Protein AF-A0A2S5CSL7-F1 (afdb_monomer)

Structure (mmCIF, N/CA/C/O backbone):
data_AF-A0A2S5CSL7-F1
#
_entry.id   AF-A0A2S5CSL7-F1
#
loop_
_atom_site.group_PDB
_atom_site.id
_atom_site.type_symbol
_atom_site.label_atom_id
_atom_site.label_alt_id
_atom_site.label_comp_id
_atom_site.label_asym_id
_atom_site.label_entity_id
_atom_site.label_seq_id
_atom_site.pdbx_PDB_ins_code
_atom_site.Cartn_x
_atom_site.Cartn_y
_atom_site.Cartn_z
_atom_site.occupancy
_atom_site.B_iso_or_equiv
_atom_site.auth_seq_id
_atom_site.auth_comp_id
_atom_site.auth_asym_id
_atom_site.auth_atom_id
_atom_site.pdbx_PDB_model_num
ATOM 1 N N . MET A 1 1 ? 19.902 -7.826 6.486 1.00 74.50 1 MET A N 1
ATOM 2 C CA . MET A 1 1 ? 18.617 -8.381 6.005 1.00 74.50 1 MET A CA 1
ATOM 3 C C . MET A 1 1 ? 18.261 -7.633 4.733 1.00 74.50 1 MET A C 1
ATOM 5 O O . MET A 1 1 ? 18.503 -6.434 4.716 1.00 74.50 1 MET A O 1
ATOM 9 N N . LYS A 1 2 ? 17.792 -8.313 3.680 1.00 90.75 2 LYS A N 1
ATOM 10 C CA . LYS A 1 2 ? 17.373 -7.655 2.434 1.00 90.75 2 LYS A CA 1
ATOM 11 C C . LYS A 1 2 ? 15.876 -7.347 2.504 1.00 90.75 2 LYS A C 1
ATOM 13 O O . LYS A 1 2 ? 15.126 -8.223 2.926 1.00 90.75 2 LYS A O 1
ATOM 18 N N . SER A 1 3 ? 15.452 -6.152 2.107 1.00 93.69 3 SER A N 1
ATOM 19 C CA . SER A 1 3 ? 14.029 -5.804 2.051 1.00 93.69 3 SER A CA 1
ATOM 20 C C . SER A 1 3 ? 13.308 -6.635 0.986 1.00 93.69 3 SER A C 1
ATOM 22 O O . SER A 1 3 ? 13.757 -6.711 -0.160 1.00 93.69 3 SER A O 1
ATOM 24 N N . ASP A 1 4 ? 12.174 -7.228 1.363 1.00 96.56 4 ASP A N 1
ATOM 25 C CA . ASP A 1 4 ? 11.247 -7.913 0.460 1.00 96.56 4 ASP A CA 1
ATOM 26 C C . ASP A 1 4 ? 9.841 -7.332 0.641 1.00 96.56 4 ASP A C 1
ATOM 28 O O . ASP A 1 4 ? 9.074 -7.716 1.525 1.00 96.56 4 ASP A O 1
ATOM 32 N N . PHE A 1 5 ? 9.517 -6.350 -0.198 1.00 97.94 5 PHE A N 1
ATOM 33 C CA . PHE A 1 5 ? 8.226 -5.672 -0.148 1.00 97.94 5 PHE A CA 1
ATOM 34 C C . PHE A 1 5 ? 7.061 -6.580 -0.571 1.00 97.94 5 PHE A C 1
ATOM 36 O O . PHE A 1 5 ? 5.939 -6.377 -0.112 1.00 97.94 5 PHE A O 1
ATOM 43 N N . LYS A 1 6 ? 7.300 -7.592 -1.417 1.00 97.88 6 LYS A N 1
ATOM 44 C CA . LYS A 1 6 ? 6.244 -8.508 -1.866 1.00 97.88 6 LYS A CA 1
ATOM 45 C C . LYS A 1 6 ? 5.846 -9.449 -0.731 1.00 97.88 6 LYS A C 1
ATOM 47 O O . LYS A 1 6 ? 4.655 -9.551 -0.441 1.00 97.88 6 LYS A O 1
ATOM 52 N N . ASP A 1 7 ? 6.822 -10.072 -0.072 1.00 98.00 7 ASP A N 1
ATOM 53 C CA . ASP A 1 7 ? 6.577 -10.911 1.109 1.00 98.00 7 ASP A CA 1
ATOM 54 C C . ASP A 1 7 ? 5.924 -10.104 2.242 1.00 98.00 7 ASP A C 1
ATOM 56 O O . ASP A 1 7 ? 4.913 -10.522 2.814 1.00 98.00 7 ASP A O 1
ATOM 60 N N . ALA A 1 8 ? 6.446 -8.903 2.522 1.00 98.38 8 ALA A N 1
ATOM 61 C CA . ALA A 1 8 ? 5.893 -8.029 3.552 1.00 98.38 8 ALA A CA 1
ATOM 62 C C . ALA A 1 8 ? 4.421 -7.675 3.283 1.00 98.38 8 ALA A C 1
ATOM 64 O O . ALA A 1 8 ? 3.603 -7.764 4.197 1.00 98.38 8 ALA A O 1
ATOM 65 N N . TYR A 1 9 ? 4.057 -7.350 2.034 1.00 98.69 9 TYR A N 1
ATOM 66 C CA . TYR A 1 9 ? 2.657 -7.150 1.647 1.00 98.69 9 TYR A CA 1
ATOM 67 C C . TYR A 1 9 ? 1.793 -8.372 1.976 1.00 98.69 9 TYR A C 1
ATOM 69 O O . TYR A 1 9 ? 0.743 -8.215 2.599 1.00 98.69 9 TYR A O 1
ATOM 77 N N . GLN A 1 10 ? 2.227 -9.574 1.582 1.00 98.56 10 GLN A N 1
ATOM 78 C CA . GLN A 1 10 ? 1.438 -10.798 1.746 1.00 98.56 10 GLN A CA 1
ATOM 79 C C . GLN A 1 10 ? 1.162 -11.095 3.221 1.00 98.56 10 GLN A C 1
ATOM 81 O O . GLN A 1 10 ? 0.006 -11.293 3.597 1.00 98.56 10 GLN A O 1
ATOM 86 N N . ARG A 1 11 ? 2.198 -11.057 4.068 1.00 98.56 11 ARG A N 1
ATOM 87 C CA . ARG A 1 11 ? 2.033 -11.310 5.505 1.00 98.56 11 ARG A CA 1
ATOM 88 C C . ARG A 1 11 ? 1.219 -10.216 6.189 1.00 98.56 11 ARG A C 1
ATOM 90 O O . ARG A 1 11 ? 0.308 -10.530 6.945 1.00 98.56 11 ARG A O 1
ATOM 97 N N . HIS A 1 12 ? 1.470 -8.940 5.885 1.00 98.81 12 HIS A N 1
ATOM 98 C CA . HIS A 1 12 ? 0.685 -7.846 6.465 1.00 98.81 12 HIS A CA 1
ATOM 99 C C . HIS A 1 12 ? -0.788 -7.897 6.052 1.00 98.81 12 HIS A C 1
ATOM 101 O O . HIS A 1 12 ? -1.650 -7.683 6.899 1.00 98.81 12 HIS A O 1
ATOM 107 N N . GLN A 1 13 ? -1.096 -8.216 4.791 1.00 98.81 13 GLN A N 1
ATOM 108 C CA . GLN A 1 13 ? -2.477 -8.393 4.336 1.00 98.81 13 GLN A CA 1
ATOM 109 C C . GLN A 1 13 ? -3.164 -9.545 5.074 1.00 98.81 13 GLN A C 1
ATOM 111 O O . GLN A 1 13 ? -4.288 -9.380 5.551 1.00 98.81 13 GLN A O 1
ATOM 116 N N . GLN A 1 14 ? -2.505 -10.704 5.155 1.00 98.81 14 GLN A N 1
ATOM 117 C CA . GLN A 1 14 ? -3.053 -11.875 5.832 1.00 98.81 14 GLN A CA 1
ATOM 118 C C . GLN A 1 14 ? -3.352 -11.569 7.304 1.00 98.81 14 GLN A C 1
ATOM 120 O O . GLN A 1 14 ? -4.494 -11.713 7.743 1.00 98.81 14 GLN A O 1
ATOM 125 N N . ASP A 1 15 ? -2.362 -11.061 8.036 1.00 98.88 15 ASP A N 1
ATOM 126 C CA . ASP A 1 15 ? -2.496 -10.740 9.455 1.00 98.88 15 ASP A CA 1
ATOM 127 C C . ASP A 1 15 ? -3.551 -9.646 9.690 1.00 98.88 15 ASP A C 1
ATOM 129 O O . ASP A 1 15 ? -4.324 -9.715 10.648 1.00 98.88 15 ASP A O 1
ATOM 133 N N . ALA A 1 16 ? -3.633 -8.641 8.806 1.00 98.81 16 ALA A N 1
ATOM 134 C CA . ALA A 1 16 ? -4.650 -7.594 8.891 1.00 98.81 16 ALA A CA 1
ATOM 135 C C . ALA A 1 16 ? -6.067 -8.170 8.791 1.00 98.81 16 ALA A C 1
ATOM 137 O O . ALA A 1 16 ? -6.932 -7.798 9.584 1.00 98.81 16 ALA A O 1
ATOM 138 N N . ASN A 1 17 ? -6.290 -9.099 7.856 1.00 98.88 17 ASN A N 1
ATOM 139 C CA . ASN A 1 17 ? -7.574 -9.776 7.681 1.00 98.88 17 ASN A CA 1
ATOM 140 C C . ASN A 1 17 ? -7.948 -10.595 8.920 1.00 98.88 17 ASN A C 1
ATOM 142 O O . ASN A 1 17 ? -9.039 -10.418 9.461 1.00 98.88 17 ASN A O 1
ATOM 146 N N . GLU A 1 18 ? -7.018 -11.398 9.441 1.00 98.88 18 GLU A N 1
ATOM 147 C CA . GLU A 1 18 ? -7.263 -12.174 10.660 1.00 98.88 18 GLU A CA 1
ATOM 148 C C . GLU A 1 18 ? -7.588 -11.283 11.870 1.00 98.88 18 GLU A C 1
ATOM 150 O O . GLU A 1 18 ? -8.459 -11.600 12.687 1.00 98.88 18 GLU A O 1
ATOM 155 N N . LEU A 1 19 ? -6.892 -10.153 12.007 1.00 98.81 19 LEU A N 1
ATOM 156 C CA . LEU A 1 19 ? -7.135 -9.190 13.078 1.00 98.81 19 LEU A CA 1
ATOM 157 C C . LEU A 1 19 ? -8.474 -8.474 12.910 1.00 98.81 19 LEU A C 1
ATOM 159 O O . LEU A 1 19 ? -9.174 -8.256 13.904 1.00 98.81 19 LEU A O 1
ATOM 163 N N . PHE A 1 20 ? -8.842 -8.116 11.681 1.00 98.75 20 PHE A N 1
ATOM 164 C CA . PHE A 1 20 ? -10.117 -7.475 11.388 1.00 98.75 20 PHE A CA 1
ATOM 165 C C . PHE A 1 20 ? -11.288 -8.382 11.777 1.00 98.75 20 PHE A C 1
ATOM 167 O O . PHE A 1 20 ? -12.195 -7.935 12.483 1.00 98.75 20 PHE A O 1
ATOM 174 N N . ASP A 1 21 ? -11.224 -9.665 11.416 1.00 98.56 21 ASP A N 1
ATOM 175 C CA . ASP A 1 21 ? -12.251 -10.660 11.751 1.00 98.56 21 ASP A CA 1
ATOM 176 C 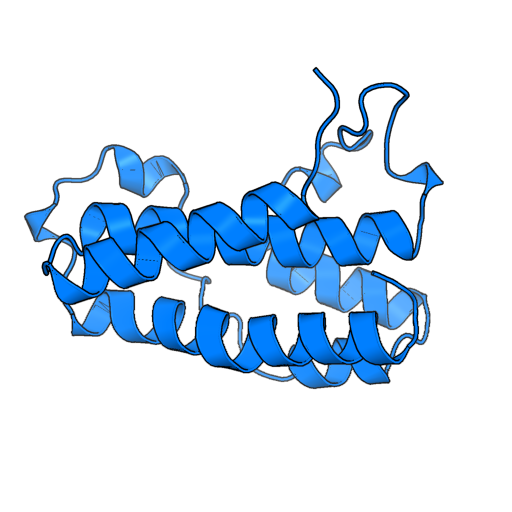C . ASP A 1 21 ? -12.377 -10.865 13.269 1.00 98.56 21 ASP A C 1
ATOM 178 O O . ASP A 1 21 ? -13.477 -11.002 13.812 1.00 98.56 21 ASP A O 1
ATOM 182 N N . LYS A 1 22 ? -11.255 -10.763 13.992 1.00 98.62 22 LYS A N 1
ATOM 183 C CA . LYS A 1 22 ? -11.195 -10.775 15.466 1.00 98.62 22 LYS A CA 1
ATOM 184 C C . LYS A 1 22 ? -11.542 -9.424 16.111 1.00 98.62 22 LYS A C 1
ATOM 186 O O . LYS A 1 22 ? -11.362 -9.262 17.319 1.00 98.62 22 LYS A O 1
ATOM 191 N N . LYS A 1 23 ? -12.033 -8.443 15.343 1.00 98.44 23 LYS A N 1
ATOM 192 C CA . LYS A 1 23 ? -12.397 -7.083 15.797 1.00 98.44 23 LYS A CA 1
ATOM 193 C C . LYS A 1 23 ? -11.229 -6.298 16.419 1.00 98.44 23 LYS A C 1
ATOM 195 O O . LYS A 1 23 ? -11.440 -5.363 17.191 1.00 98.44 23 LYS A O 1
ATOM 200 N N . ARG A 1 24 ? -9.981 -6.642 16.083 1.00 98.56 24 ARG A N 1
ATOM 201 C CA . ARG A 1 24 ? -8.750 -5.954 16.517 1.00 98.56 24 ARG A CA 1
ATOM 202 C C . ARG A 1 24 ? -8.425 -4.788 15.577 1.00 98.56 24 ARG A C 1
ATOM 204 O O . ARG A 1 24 ? -7.338 -4.721 15.008 1.00 98.56 24 ARG A O 1
ATOM 211 N N . TYR A 1 25 ? -9.378 -3.867 15.430 1.00 98.69 25 TYR A N 1
ATOM 212 C CA . TYR A 1 25 ? -9.381 -2.848 14.374 1.00 98.69 25 TYR A CA 1
ATOM 213 C C . TYR A 1 25 ? -8.134 -1.964 14.344 1.00 98.69 25 TYR A C 1
ATOM 215 O O . TYR A 1 25 ? -7.607 -1.744 13.266 1.00 98.69 25 TYR A O 1
ATOM 223 N N . ALA A 1 26 ? -7.614 -1.520 15.491 1.00 98.38 26 ALA A N 1
ATOM 224 C CA . ALA A 1 26 ? -6.421 -0.666 15.526 1.00 98.38 26 ALA A CA 1
ATOM 225 C C . ALA A 1 26 ? -5.191 -1.323 14.875 1.00 98.38 26 ALA A C 1
ATOM 227 O O . ALA A 1 26 ? -4.488 -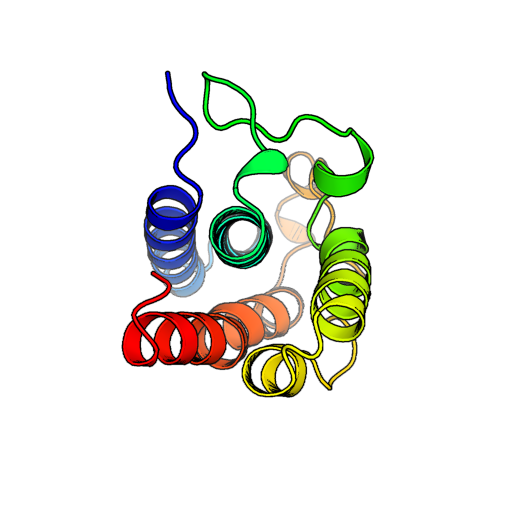0.704 14.079 1.00 98.38 26 ALA A O 1
ATOM 228 N N . ASN A 1 27 ? -4.961 -2.606 15.167 1.00 98.62 27 ASN A N 1
ATOM 229 C CA . ASN A 1 27 ? -3.828 -3.335 14.602 1.00 98.62 27 ASN A CA 1
ATOM 230 C C . ASN A 1 27 ? -4.107 -3.755 13.156 1.00 98.62 27 ASN A C 1
ATOM 232 O O . ASN A 1 27 ? -3.203 -3.692 12.330 1.00 98.62 27 ASN A O 1
ATOM 236 N N . ALA A 1 28 ? -5.349 -4.142 12.845 1.00 98.75 28 ALA A N 1
ATOM 237 C CA . ALA A 1 28 ? -5.751 -4.434 11.472 1.00 98.75 28 ALA A CA 1
ATOM 238 C C . ALA A 1 28 ? -5.526 -3.216 10.562 1.00 98.75 28 ALA A C 1
ATOM 240 O O . ALA A 1 28 ? -4.907 -3.343 9.514 1.00 98.75 28 ALA A O 1
ATOM 241 N N . ASP A 1 29 ? -5.943 -2.026 11.000 1.00 98.69 29 ASP A N 1
ATOM 242 C CA . ASP A 1 29 ? -5.774 -0.766 10.272 1.00 98.69 29 ASP A CA 1
ATOM 243 C C . ASP A 1 29 ? -4.308 -0.428 10.009 1.00 98.69 29 ASP A C 1
ATOM 245 O O . ASP A 1 29 ? -3.921 -0.075 8.892 1.00 98.69 29 ASP A O 1
ATOM 249 N N . HIS A 1 30 ? -3.467 -0.591 11.032 1.00 98.69 30 HIS A N 1
ATOM 250 C CA . HIS A 1 30 ? -2.034 -0.386 10.892 1.00 98.69 30 HIS A CA 1
ATOM 251 C C . HIS A 1 30 ? -1.435 -1.327 9.839 1.00 98.69 30 HIS A C 1
ATOM 253 O O . HIS A 1 30 ? -0.687 -0.884 8.967 1.00 98.69 30 HIS A O 1
ATOM 259 N N . LEU A 1 31 ? -1.808 -2.609 9.874 1.00 98.88 31 LEU A N 1
ATOM 260 C CA . LEU A 1 31 ? -1.317 -3.589 8.912 1.00 98.88 31 LEU A CA 1
ATOM 261 C C . LEU A 1 31 ? -1.892 -3.394 7.506 1.00 98.88 31 LEU A C 1
ATOM 263 O O . LEU A 1 31 ? -1.158 -3.603 6.547 1.00 98.88 31 LEU A O 1
ATOM 267 N N . TYR A 1 32 ? -3.135 -2.929 7.345 1.00 98.88 32 TYR A N 1
ATOM 268 C CA . TYR A 1 32 ? -3.666 -2.585 6.021 1.00 98.88 32 TYR A CA 1
ATOM 269 C C . TYR A 1 32 ? -2.875 -1.451 5.365 1.00 98.88 32 TYR A C 1
ATOM 271 O O . TYR A 1 32 ? -2.559 -1.537 4.178 1.00 98.88 32 TYR A O 1
ATOM 279 N N . GLY A 1 33 ? -2.501 -0.419 6.127 1.00 98.75 33 GLY A N 1
ATOM 280 C CA . GLY A 1 33 ? -1.659 0.651 5.592 1.00 98.75 33 GLY A CA 1
ATOM 281 C C . GLY A 1 33 ? -0.264 0.168 5.194 1.00 98.75 33 GLY A C 1
ATOM 282 O O . GLY A 1 33 ? 0.196 0.480 4.096 1.00 98.75 33 GLY A O 1
ATOM 283 N N . LEU A 1 34 ? 0.377 -0.657 6.031 1.00 98.81 34 LEU A N 1
ATOM 284 C CA . LEU A 1 34 ? 1.676 -1.257 5.699 1.00 98.81 34 LEU A CA 1
ATOM 285 C C . LEU A 1 34 ? 1.588 -2.213 4.504 1.00 98.81 34 LEU A C 1
ATOM 287 O O . LEU A 1 34 ? 2.462 -2.188 3.644 1.00 98.81 34 LEU A O 1
ATOM 291 N N . ALA A 1 35 ? 0.527 -3.013 4.398 1.00 98.88 35 ALA A N 1
ATOM 292 C CA . ALA A 1 35 ? 0.312 -3.897 3.259 1.00 98.88 35 ALA A CA 1
ATOM 293 C C . ALA A 1 35 ? 0.226 -3.090 1.954 1.00 98.88 35 ALA A C 1
ATOM 295 O O . ALA A 1 35 ? 0.979 -3.353 1.016 1.00 98.88 35 ALA A O 1
ATOM 296 N N . ALA A 1 36 ? -0.633 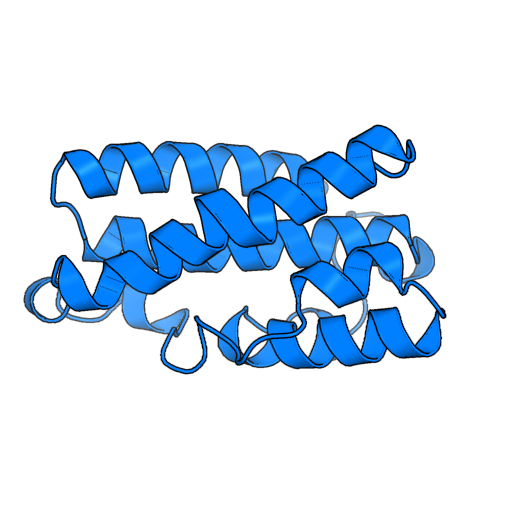-2.068 1.903 1.00 98.88 36 ALA A N 1
ATOM 297 C CA . ALA A 1 36 ? -0.749 -1.201 0.733 1.00 98.88 36 ALA A CA 1
ATOM 298 C C . ALA A 1 36 ? 0.581 -0.505 0.393 1.00 98.88 36 ALA A C 1
ATOM 300 O O . ALA A 1 36 ? 0.976 -0.477 -0.773 1.00 98.88 36 ALA A O 1
ATOM 301 N N . GLU A 1 37 ? 1.307 -0.002 1.398 1.00 98.75 37 GLU A N 1
ATOM 302 C CA . GLU A 1 37 ? 2.631 0.600 1.215 1.00 98.75 37 GLU A CA 1
ATOM 303 C C . GLU A 1 37 ? 3.621 -0.378 0.564 1.00 98.75 37 GLU A C 1
ATOM 305 O O . GLU A 1 37 ? 4.256 -0.057 -0.444 1.00 98.75 37 GLU A O 1
ATOM 310 N N . CYS A 1 38 ? 3.725 -1.588 1.116 1.00 98.69 38 CYS A N 1
ATOM 311 C CA . CYS A 1 38 ? 4.611 -2.634 0.627 1.00 98.69 38 CYS A CA 1
ATOM 312 C C . CYS A 1 38 ? 4.250 -3.072 -0.800 1.00 98.69 38 CYS A C 1
ATOM 314 O O . CYS A 1 38 ? 5.142 -3.209 -1.633 1.00 98.69 38 CYS A O 1
ATOM 316 N N . ALA A 1 39 ? 2.966 -3.220 -1.131 1.00 98.81 39 ALA A N 1
ATOM 317 C CA . ALA A 1 39 ? 2.545 -3.571 -2.487 1.00 98.81 39 ALA A CA 1
ATOM 318 C C . ALA A 1 39 ? 2.975 -2.521 -3.523 1.00 98.81 39 ALA A C 1
ATOM 320 O O . ALA A 1 39 ? 3.565 -2.864 -4.549 1.00 98.81 39 ALA A O 1
ATOM 321 N N . LEU A 1 40 ? 2.736 -1.235 -3.239 1.00 98.62 40 LEU A N 1
ATOM 322 C CA . LEU A 1 40 ? 3.128 -0.153 -4.144 1.00 98.62 40 LEU A CA 1
ATOM 323 C C . LEU A 1 40 ? 4.651 -0.081 -4.307 1.00 98.62 40 LEU A C 1
ATOM 325 O O . LEU A 1 40 ? 5.143 0.025 -5.431 1.00 98.62 40 LEU A O 1
ATOM 329 N N . LYS A 1 41 ? 5.408 -0.221 -3.211 1.00 98.56 41 LYS A N 1
ATOM 330 C CA . LYS A 1 41 ? 6.877 -0.279 -3.262 1.00 98.56 41 LYS A CA 1
ATOM 331 C C . LYS A 1 41 ? 7.372 -1.481 -4.066 1.00 98.56 41 LYS A C 1
ATOM 333 O O . LYS A 1 41 ? 8.292 -1.324 -4.860 1.00 98.56 41 LYS A O 1
ATOM 338 N N . ALA A 1 42 ? 6.750 -2.653 -3.930 1.00 98.31 42 ALA A N 1
ATOM 339 C CA . ALA A 1 42 ? 7.120 -3.838 -4.704 1.00 98.31 42 ALA A CA 1
ATOM 340 C C . ALA A 1 42 ? 7.011 -3.586 -6.218 1.00 98.31 42 ALA A C 1
ATOM 342 O O . ALA A 1 42 ? 7.934 -3.911 -6.962 1.00 98.31 42 ALA A O 1
ATOM 343 N N . ILE A 1 43 ? 5.925 -2.951 -6.666 1.00 98.31 43 ILE A N 1
ATOM 344 C CA . ILE A 1 43 ? 5.722 -2.603 -8.080 1.00 98.31 43 ILE A CA 1
ATOM 345 C C . ILE A 1 43 ? 6.732 -1.556 -8.541 1.00 98.31 43 ILE A C 1
ATOM 347 O O . ILE A 1 43 ? 7.362 -1.736 -9.581 1.00 98.31 43 ILE A O 1
ATOM 351 N N . MET A 1 44 ? 6.928 -0.492 -7.758 1.00 98.00 44 MET A N 1
ATOM 352 C CA . MET A 1 44 ? 7.897 0.558 -8.081 1.00 98.00 44 MET A CA 1
ATOM 353 C C . MET A 1 44 ? 9.306 -0.011 -8.266 1.00 98.00 44 MET A C 1
ATOM 355 O O . MET A 1 44 ? 9.952 0.278 -9.267 1.00 98.00 44 MET A O 1
ATOM 359 N N . VAL A 1 45 ? 9.758 -0.869 -7.348 1.00 97.38 45 VAL A N 1
ATOM 360 C CA . VAL A 1 45 ? 11.094 -1.483 -7.402 1.00 97.38 45 VAL A CA 1
ATOM 361 C C . VAL A 1 45 ? 11.237 -2.454 -8.57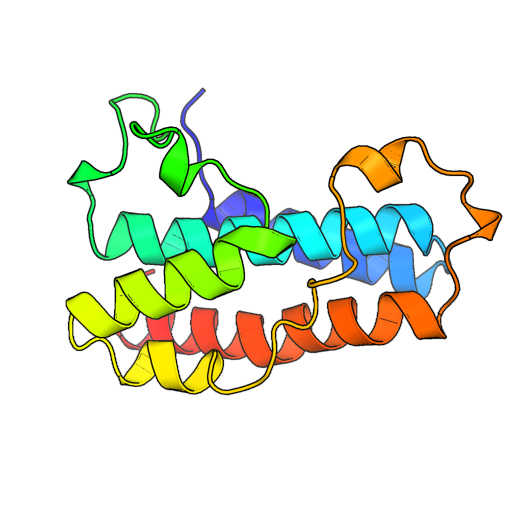1 1.00 97.38 45 VAL A C 1
ATOM 363 O O . VAL A 1 45 ? 12.313 -2.557 -9.153 1.00 97.38 45 VAL A O 1
ATOM 366 N N . LYS A 1 46 ? 10.174 -3.170 -8.951 1.00 96.81 46 LYS A N 1
ATOM 367 C CA . LYS A 1 46 ? 10.223 -4.041 -10.132 1.00 96.81 46 LYS A CA 1
ATOM 368 C C . LYS A 1 46 ? 10.252 -3.263 -11.443 1.00 96.81 46 LYS A C 1
ATOM 370 O O . LYS A 1 46 ? 10.934 -3.689 -12.367 1.00 96.81 46 LYS A O 1
ATOM 375 N N . LEU A 1 47 ? 9.548 -2.134 -11.513 1.00 96.94 47 LEU A N 1
ATOM 376 C CA . LEU A 1 47 ? 9.573 -1.239 -12.672 1.00 96.94 47 LEU A CA 1
ATOM 377 C C . LEU A 1 47 ? 10.864 -0.421 -12.763 1.00 96.94 47 LEU A C 1
ATOM 379 O O . LEU A 1 47 ? 11.280 -0.065 -13.859 1.00 96.94 47 LEU A O 1
ATOM 383 N N . GLU A 1 48 ? 11.488 -0.118 -11.628 1.00 96.44 48 GLU A N 1
ATOM 384 C CA . GLU A 1 48 ? 12.735 0.636 -11.546 1.00 96.44 48 GLU A CA 1
ATOM 385 C C . GLU A 1 48 ? 13.673 0.006 -10.502 1.00 96.44 48 GLU A C 1
ATOM 387 O O . GLU A 1 48 ? 13.736 0.457 -9.352 1.00 96.44 48 GLU A O 1
ATOM 392 N N . PRO A 1 49 ? 14.444 -1.029 -10.884 1.00 95.31 49 PRO A N 1
ATOM 393 C CA . PRO A 1 49 ? 15.374 -1.694 -9.970 1.00 95.31 49 PRO A CA 1
ATOM 394 C C . PRO A 1 49 ? 16.470 -0.776 -9.416 1.00 95.31 49 PRO A C 1
ATOM 396 O O . PRO A 1 49 ? 17.082 -1.105 -8.402 1.00 95.31 49 PRO A O 1
ATOM 399 N N . THR A 1 50 ? 16.714 0.377 -10.049 1.00 96.00 50 THR A N 1
ATOM 400 C CA . THR A 1 50 ? 17.683 1.379 -9.579 1.00 96.00 50 THR A CA 1
ATOM 401 C C . THR A 1 50 ? 17.209 2.150 -8.343 1.00 96.00 50 THR A C 1
ATOM 403 O O . THR A 1 50 ? 18.024 2.802 -7.694 1.00 96.00 50 THR A O 1
ATOM 406 N N . LEU A 1 51 ? 15.926 2.046 -7.960 1.00 96.19 51 LEU A N 1
ATOM 407 C CA . LEU A 1 51 ? 15.396 2.686 -6.751 1.00 96.19 51 LEU A CA 1
ATOM 408 C C . LEU A 1 51 ? 15.957 2.109 -5.454 1.00 96.19 51 LEU A C 1
ATOM 410 O O . LEU A 1 51 ? 15.809 2.750 -4.414 1.00 96.19 51 LEU A O 1
ATOM 414 N N . VAL A 1 52 ? 16.534 0.906 -5.480 1.00 96.69 52 VAL A N 1
ATOM 415 C CA . VAL A 1 52 ? 16.977 0.198 -4.274 1.00 96.69 52 VAL A CA 1
ATOM 416 C C . VAL A 1 52 ? 18.485 0.010 -4.211 1.00 96.69 52 VAL A C 1
ATOM 418 O O . VAL A 1 52 ? 19.167 -0.152 -5.221 1.00 96.69 52 VAL A O 1
ATOM 421 N N . GLY A 1 53 ? 19.010 0.008 -2.988 1.00 94.44 53 GLY A N 1
ATOM 422 C CA . GLY A 1 53 ? 20.394 -0.329 -2.694 1.00 94.44 53 GLY A CA 1
ATOM 423 C C . GLY A 1 53 ? 20.655 -1.835 -2.696 1.00 94.44 53 GLY A C 1
ATOM 424 O O . GLY A 1 53 ? 19.787 -2.666 -2.972 1.00 94.44 53 GLY A O 1
ATOM 425 N N . LYS A 1 54 ? 21.885 -2.213 -2.329 1.00 91.06 54 LYS A N 1
ATOM 426 C CA . LYS A 1 54 ? 22.300 -3.626 -2.216 1.00 91.06 54 LYS A CA 1
ATOM 427 C C . LYS A 1 54 ? 21.486 -4.405 -1.174 1.00 91.06 54 LYS A C 1
ATOM 429 O O . LYS A 1 54 ? 21.322 -5.616 -1.298 1.00 91.06 54 LYS A O 1
ATOM 434 N N . ASP A 1 55 ? 20.982 -3.711 -0.163 1.00 91.81 55 ASP A N 1
ATOM 435 C CA . ASP A 1 55 ? 20.103 -4.230 0.884 1.00 91.81 55 ASP A CA 1
ATOM 436 C C . ASP A 1 55 ? 18.626 -4.294 0.458 1.00 91.81 55 ASP A C 1
ATOM 438 O O . ASP A 1 55 ? 17.785 -4.737 1.234 1.00 91.81 55 ASP A O 1
ATOM 442 N N . GLY A 1 56 ? 18.288 -3.903 -0.774 1.00 90.62 56 GLY A N 1
ATOM 443 C CA . GLY A 1 56 ? 16.911 -3.870 -1.263 1.00 90.62 56 GLY A CA 1
ATOM 444 C C . GLY A 1 56 ? 16.067 -2.740 -0.670 1.00 90.62 56 GLY A C 1
ATOM 445 O O . GLY A 1 56 ? 14.893 -2.635 -1.020 1.00 90.62 56 GLY A O 1
ATOM 446 N N . ASP A 1 57 ? 16.624 -1.905 0.211 1.00 93.00 57 ASP A N 1
ATOM 447 C CA . ASP A 1 57 ? 15.929 -0.726 0.711 1.00 93.00 57 ASP A CA 1
ATOM 448 C C . ASP A 1 57 ? 15.976 0.390 -0.332 1.00 93.00 57 ASP A C 1
ATOM 450 O O . ASP A 1 57 ? 16.909 0.490 -1.130 1.00 93.00 57 ASP A O 1
ATOM 454 N N . LEU A 1 58 ? 14.953 1.239 -0.329 1.00 95.19 58 LEU A N 1
ATOM 455 C CA . LEU A 1 58 ? 14.864 2.371 -1.241 1.00 95.19 58 LEU A CA 1
ATOM 456 C C . LEU A 1 58 ? 16.032 3.336 -0.987 1.00 95.19 58 LEU A C 1
ATOM 458 O O . LEU A 1 58 ? 16.457 3.545 0.148 1.00 95.19 58 LEU A O 1
ATOM 462 N N . LEU A 1 59 ? 16.571 3.951 -2.030 1.00 95.69 59 LEU A N 1
ATOM 463 C CA . LEU A 1 59 ? 17.700 4.872 -1.903 1.00 95.69 59 LEU A CA 1
ATOM 464 C C . LEU A 1 59 ? 17.228 6.266 -1.493 1.00 95.69 59 LEU A C 1
ATOM 466 O O . LEU A 1 59 ? 17.805 6.896 -0.603 1.00 95.69 59 LEU A O 1
ATOM 470 N 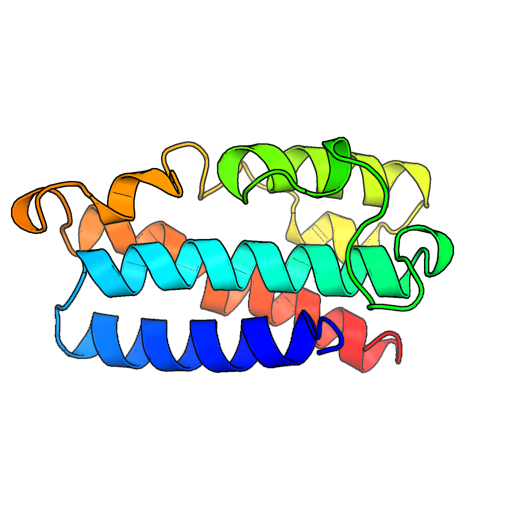N . HIS A 1 60 ? 16.151 6.752 -2.110 1.00 94.69 60 HIS A N 1
ATOM 471 C CA . HIS A 1 60 ? 15.692 8.120 -1.913 1.00 94.69 60 HIS A CA 1
ATOM 472 C C . HIS A 1 60 ? 14.630 8.213 -0.820 1.00 94.69 60 HIS A C 1
ATOM 474 O O . HIS A 1 60 ? 13.661 7.457 -0.776 1.00 94.69 60 HIS A O 1
ATOM 480 N N . LYS A 1 61 ? 14.771 9.220 0.051 1.00 92.12 61 LYS A N 1
ATOM 481 C CA . LYS A 1 61 ? 13.795 9.495 1.120 1.00 92.12 61 LYS A CA 1
ATOM 482 C C . LYS A 1 61 ? 12.383 9.761 0.581 1.00 92.12 61 LYS A C 1
ATOM 484 O O . LYS A 1 61 ? 11.422 9.460 1.279 1.00 92.12 61 LYS A O 1
ATOM 489 N N . GLY A 1 62 ? 12.267 10.292 -0.639 1.00 90.38 62 GLY A N 1
ATOM 490 C CA . GLY A 1 62 ? 10.984 10.533 -1.306 1.00 90.38 62 GLY A CA 1
ATOM 491 C C . GLY A 1 62 ? 10.189 9.254 -1.581 1.00 90.38 62 GLY A C 1
ATOM 492 O O . GLY A 1 62 ? 8.972 9.271 -1.464 1.00 90.38 62 GLY A O 1
ATOM 493 N N . ASP A 1 63 ? 10.866 8.131 -1.836 1.00 92.44 63 ASP A N 1
ATOM 494 C CA . ASP A 1 63 ? 10.216 6.831 -2.046 1.00 92.44 63 ASP A CA 1
ATOM 495 C C . ASP A 1 63 ? 9.904 6.118 -0.717 1.00 92.44 63 ASP A C 1
ATOM 497 O O . ASP A 1 63 ? 9.062 5.223 -0.656 1.00 92.44 63 ASP A O 1
ATOM 501 N N . LYS A 1 64 ? 10.551 6.533 0.382 1.00 94.81 64 LYS A N 1
ATOM 502 C CA . LYS A 1 64 ? 10.357 5.973 1.734 1.00 94.81 64 LYS A CA 1
ATOM 503 C C . LYS A 1 64 ? 9.151 6.541 2.478 1.00 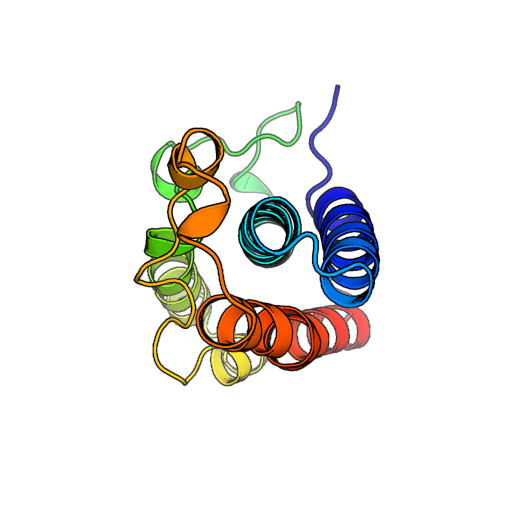94.81 64 LYS A C 1
ATOM 505 O O . LYS A 1 64 ? 8.995 6.271 3.667 1.00 94.81 64 LYS A O 1
ATOM 510 N N . VAL A 1 65 ? 8.306 7.323 1.815 1.00 97.12 65 VAL A N 1
ATOM 511 C CA . VAL A 1 65 ? 7.084 7.847 2.429 1.00 97.12 65 VAL A CA 1
ATOM 512 C C . VAL A 1 65 ? 6.059 6.736 2.676 1.00 97.12 65 VAL A C 1
ATOM 514 O O . VAL A 1 65 ? 6.135 5.649 2.097 1.00 97.12 65 VAL A O 1
ATOM 517 N N . HIS A 1 66 ? 5.110 7.023 3.563 1.00 98.25 66 HIS A N 1
ATOM 518 C CA . HIS A 1 66 ? 4.050 6.100 3.943 1.00 98.25 66 HIS A CA 1
ATOM 519 C C . HIS A 1 66 ? 2.842 6.179 3.017 1.00 98.25 66 HIS A C 1
ATOM 521 O O . HIS A 1 66 ? 2.737 7.118 2.233 1.00 98.25 66 HIS A O 1
ATOM 527 N N . ILE A 1 67 ? 1.934 5.200 3.094 1.00 98.38 67 ILE A N 1
ATOM 528 C CA . ILE A 1 67 ? 0.804 5.047 2.162 1.00 98.38 67 ILE A CA 1
ATOM 529 C C . ILE A 1 67 ? -0.073 6.304 1.986 1.00 98.38 67 ILE A C 1
ATOM 531 O O . ILE A 1 67 ? -0.559 6.560 0.882 1.00 98.38 67 ILE A O 1
ATOM 535 N N . ASP A 1 68 ? -0.204 7.140 3.019 1.00 97.75 68 ASP A N 1
ATOM 536 C CA . ASP A 1 68 ? -0.924 8.422 2.984 1.00 97.75 68 ASP A CA 1
ATOM 537 C C . ASP A 1 68 ? -0.381 9.374 1.905 1.00 97.75 68 ASP A C 1
ATOM 539 O O . ASP A 1 68 ? -1.144 10.072 1.234 1.00 97.75 68 ASP A O 1
ATOM 543 N N . LYS A 1 69 ? 0.936 9.341 1.675 1.00 97.62 69 LYS A N 1
ATOM 544 C CA . LYS A 1 69 ? 1.643 10.135 0.654 1.00 97.62 69 LYS A CA 1
ATOM 545 C C . LYS A 1 69 ? 2.060 9.298 -0.552 1.00 97.62 69 LYS A C 1
ATOM 547 O O . LYS A 1 69 ? 2.019 9.774 -1.688 1.00 97.62 69 LYS A O 1
ATOM 552 N N . LEU A 1 70 ? 2.442 8.046 -0.311 1.00 98.25 70 LEU A N 1
ATOM 553 C CA . LEU A 1 70 ? 2.965 7.122 -1.309 1.00 98.25 70 LEU A CA 1
ATOM 554 C C . LEU A 1 70 ? 1.935 6.840 -2.395 1.00 98.25 70 LEU A C 1
ATOM 556 O O . LEU A 1 70 ? 2.331 6.672 -3.539 1.00 98.25 70 LEU A O 1
ATOM 560 N N . TRP A 1 71 ? 0.636 6.833 -2.082 1.00 98.19 71 TRP A N 1
ATOM 561 C CA . TRP A 1 71 ? -0.406 6.640 -3.092 1.00 98.19 71 TRP A CA 1
ATOM 562 C C . TRP A 1 71 ? -0.255 7.617 -4.263 1.00 98.19 71 TRP A C 1
ATOM 564 O O . TRP A 1 71 ? -0.162 7.206 -5.418 1.00 98.19 71 TRP A O 1
ATOM 574 N N . GLN A 1 72 ? -0.173 8.919 -3.972 1.00 97.00 72 GLN A N 1
ATOM 575 C CA . GLN A 1 72 ? -0.028 9.938 -5.010 1.00 97.00 72 GLN A CA 1
ATOM 576 C C . GLN A 1 72 ? 1.356 9.891 -5.663 1.00 97.00 72 GLN A C 1
ATOM 578 O O . GLN A 1 72 ? 1.461 10.047 -6.878 1.00 97.00 72 GLN A O 1
ATOM 583 N N . HIS A 1 73 ? 2.404 9.638 -4.877 1.00 96.94 73 HIS A N 1
ATOM 584 C CA . HIS A 1 73 ? 3.763 9.471 -5.396 1.00 96.94 73 HIS A CA 1
ATOM 585 C C . HIS A 1 73 ? 3.851 8.321 -6.410 1.00 96.94 73 HIS A C 1
ATOM 587 O O . HIS A 1 73 ? 4.344 8.501 -7.520 1.00 96.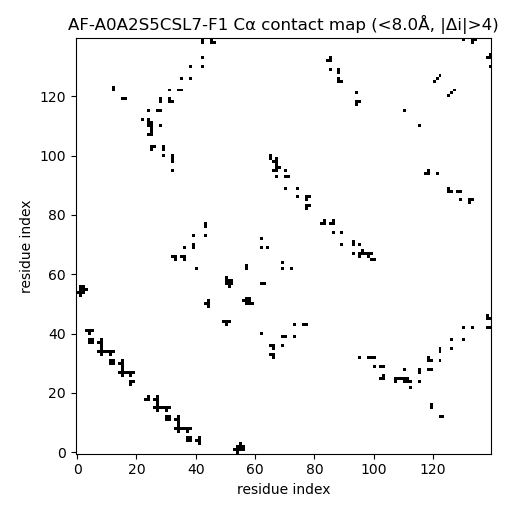94 73 HIS A O 1
ATOM 593 N N . CYS A 1 74 ? 3.285 7.162 -6.072 1.00 97.50 74 CYS A N 1
ATOM 594 C CA . CYS A 1 74 ? 3.233 5.984 -6.929 1.00 97.50 74 CYS A CA 1
ATOM 595 C C . CYS A 1 74 ? 2.408 6.249 -8.196 1.00 97.50 74 CYS A C 1
ATOM 597 O O . CYS A 1 74 ? 2.837 5.893 -9.289 1.00 97.50 74 CYS A O 1
ATOM 599 N N . ARG A 1 75 ? 1.269 6.950 -8.096 1.00 97.56 75 ARG A N 1
ATOM 600 C CA . ARG A 1 75 ? 0.492 7.356 -9.283 1.00 97.56 75 ARG A CA 1
ATOM 601 C C . ARG A 1 75 ? 1.326 8.178 -10.265 1.00 97.56 75 ARG A C 1
ATOM 603 O O . ARG A 1 75 ? 1.340 7.864 -11.452 1.00 97.56 75 ARG A O 1
ATOM 610 N N . LEU A 1 76 ? 2.047 9.188 -9.775 1.00 96.62 76 LEU A N 1
ATOM 611 C CA . LEU A 1 76 ? 2.932 10.013 -10.608 1.00 96.62 76 LEU A CA 1
ATOM 612 C C . LEU A 1 76 ? 4.089 9.190 -11.195 1.00 96.62 76 LEU A C 1
ATOM 614 O O . LEU A 1 76 ? 4.420 9.341 -12.369 1.00 96.62 76 LEU A O 1
ATOM 618 N N . PHE A 1 77 ? 4.657 8.280 -10.402 1.00 96.94 77 PHE A N 1
ATOM 619 C CA . PHE A 1 77 ? 5.698 7.347 -10.830 1.00 96.94 77 PHE A CA 1
ATOM 620 C C . PHE A 1 77 ? 5.238 6.412 -11.964 1.00 96.94 77 PHE A C 1
ATOM 622 O O . PHE A 1 77 ? 6.003 6.148 -12.893 1.00 96.94 77 PHE A O 1
ATOM 629 N N . LEU A 1 78 ? 4.008 5.893 -11.893 1.00 97.19 78 LEU A N 1
ATOM 630 C CA . LEU A 1 78 ? 3.427 5.031 -12.928 1.00 97.19 78 LEU A CA 1
ATOM 631 C C . LEU A 1 78 ? 3.090 5.834 -14.188 1.00 97.19 78 LEU A C 1
ATOM 633 O O . LEU A 1 78 ? 3.333 5.369 -15.303 1.00 97.19 78 LEU A O 1
ATOM 637 N N . GLN A 1 79 ? 2.576 7.055 -14.015 1.00 96.31 79 GLN A N 1
ATOM 638 C CA . GLN A 1 79 ? 2.278 7.963 -15.118 1.00 96.31 79 GLN A CA 1
ATOM 639 C C . GLN A 1 79 ? 3.540 8.315 -15.917 1.00 96.31 79 GLN A C 1
ATOM 641 O O . GLN A 1 79 ? 3.512 8.238 -17.142 1.00 96.31 79 GLN A O 1
ATOM 646 N N . SER A 1 80 ? 4.660 8.630 -15.255 1.00 95.62 80 SER A N 1
ATOM 647 C CA . SER A 1 80 ? 5.917 8.972 -15.943 1.00 95.62 80 SER A CA 1
ATOM 648 C C . SER A 1 80 ? 6.536 7.809 -16.727 1.00 95.62 80 SER A C 1
ATOM 650 O O . SER A 1 80 ? 7.390 8.035 -17.581 1.00 95.62 80 SER A O 1
ATOM 652 N N . ARG A 1 81 ? 6.093 6.573 -16.470 1.00 94.44 81 ARG A N 1
ATOM 653 C CA . ARG A 1 81 ? 6.537 5.349 -17.156 1.00 94.44 81 ARG A CA 1
ATOM 654 C C . ARG A 1 81 ? 5.529 4.809 -18.165 1.00 94.44 81 ARG A C 1
ATOM 656 O O . ARG A 1 81 ? 5.721 3.708 -18.668 1.00 94.44 81 ARG A O 1
ATOM 663 N N . ASN A 1 82 ? 4.452 5.545 -18.448 1.00 91.62 82 ASN A N 1
ATOM 664 C CA . ASN A 1 82 ? 3.352 5.082 -19.301 1.00 91.62 82 ASN A CA 1
ATOM 665 C C . ASN A 1 82 ? 2.775 3.720 -18.859 1.00 91.62 82 ASN A C 1
ATOM 667 O O . ASN A 1 82 ? 2.283 2.944 -19.675 1.00 91.62 82 ASN A O 1
ATOM 671 N N . ALA A 1 83 ? 2.811 3.428 -17.555 1.00 94.38 83 ALA A N 1
ATOM 672 C CA . ALA A 1 83 ? 2.363 2.163 -16.981 1.00 94.38 83 ALA A CA 1
ATOM 673 C C . ALA A 1 83 ? 0.843 2.177 -16.721 1.00 94.38 83 ALA A C 1
ATOM 675 O O . ALA A 1 83 ? 0.373 2.045 -15.586 1.00 94.38 83 ALA A O 1
ATOM 676 N N . SER A 1 84 ? 0.065 2.415 -17.782 1.00 93.00 84 SER A N 1
ATOM 677 C CA . SER A 1 84 ? -1.375 2.699 -17.713 1.00 93.00 84 SER A CA 1
ATOM 678 C C . SER A 1 84 ? -2.199 1.551 -17.123 1.00 93.00 84 SER A C 1
ATOM 680 O O . SER A 1 84 ? -3.146 1.813 -16.381 1.00 93.00 84 SER A O 1
ATOM 682 N N . SER A 1 85 ? -1.812 0.297 -17.381 1.00 95.31 85 SER A N 1
ATOM 683 C CA . SER A 1 85 ? -2.484 -0.894 -16.844 1.00 95.31 85 SER A CA 1
ATOM 684 C C . SER A 1 85 ? -2.430 -0.952 -15.313 1.00 95.31 85 SER A C 1
ATOM 686 O O . SER A 1 85 ? -3.412 -1.325 -14.674 1.00 95.31 85 SER A O 1
ATOM 688 N N . TYR A 1 86 ? -1.319 -0.532 -14.702 1.00 97.38 86 TYR A N 1
ATOM 689 C CA . TYR A 1 86 ? -1.172 -0.444 -13.246 1.00 97.38 86 TYR A CA 1
ATOM 690 C C . TYR A 1 86 ? -1.829 0.817 -12.685 1.00 97.38 86 TYR A C 1
ATOM 692 O O . TYR A 1 86 ? -2.517 0.759 -11.665 1.00 97.38 86 TYR A O 1
ATOM 700 N N . LEU A 1 87 ? -1.673 1.951 -13.376 1.00 96.75 87 LEU A N 1
ATOM 701 C CA . LEU A 1 87 ? -2.268 3.225 -12.969 1.00 96.75 87 LEU A CA 1
ATOM 702 C C . LEU A 1 87 ? -3.803 3.160 -12.907 1.00 96.75 87 LEU A C 1
ATOM 704 O O . LEU A 1 87 ? -4.395 3.804 -12.043 1.00 96.75 87 LEU A O 1
ATOM 708 N N . ALA A 1 88 ? -4.442 2.364 -13.772 1.00 96.44 88 ALA A N 1
ATOM 709 C CA . ALA A 1 88 ? -5.894 2.179 -13.796 1.00 96.44 88 ALA A CA 1
ATOM 710 C C . ALA A 1 88 ? -6.468 1.705 -12.448 1.00 96.44 88 ALA A C 1
ATOM 712 O O . ALA A 1 88 ? -7.553 2.143 -12.054 1.00 96.44 88 ALA A O 1
ATOM 713 N N . HIS A 1 89 ? -5.719 0.884 -11.701 1.00 97.06 89 HIS A N 1
ATOM 714 C CA . HIS A 1 89 ? -6.117 0.430 -10.362 1.00 97.06 89 HIS A CA 1
ATOM 715 C C . HIS A 1 89 ? -6.086 1.567 -9.331 1.00 97.06 89 HIS A C 1
ATOM 717 O O . HIS A 1 89 ? -6.849 1.555 -8.375 1.00 97.06 89 HIS A O 1
ATOM 723 N N . LEU A 1 90 ? -5.262 2.597 -9.537 1.00 96.19 90 LEU A N 1
ATOM 724 C CA . LEU A 1 90 ? -5.117 3.747 -8.635 1.00 96.19 90 LEU A CA 1
ATOM 725 C C . LEU A 1 90 ? -5.868 4.993 -9.144 1.00 96.19 90 LEU A C 1
ATOM 727 O O . LEU A 1 90 ? -5.452 6.127 -8.897 1.00 96.19 90 LEU A O 1
ATOM 731 N N . SER A 1 91 ? -6.950 4.802 -9.901 1.00 87.75 91 SER A N 1
ATOM 732 C CA . SER A 1 91 ? -7.717 5.887 -10.533 1.00 87.75 91 SER A CA 1
ATOM 733 C C . SER A 1 91 ? -8.603 6.678 -9.559 1.00 87.75 91 SER A C 1
ATOM 735 O O . SER A 1 91 ? -8.871 7.854 -9.803 1.00 87.75 91 SER A O 1
ATOM 737 N N . GLY A 1 92 ? -9.015 6.070 -8.442 1.00 87.75 92 GLY A N 1
ATOM 738 C CA . GLY A 1 92 ? -9.799 6.718 -7.388 1.00 87.75 92 GLY A CA 1
ATOM 739 C C . GLY A 1 92 ? -8.988 7.624 -6.450 1.00 87.75 92 GLY A C 1
ATOM 740 O O . GLY A 1 92 ? -7.758 7.708 -6.513 1.00 87.75 92 GLY A O 1
ATOM 741 N N . GLY A 1 93 ? -9.696 8.298 -5.536 1.00 93.69 93 GLY A N 1
ATOM 742 C CA . GLY A 1 93 ? -9.069 9.038 -4.436 1.00 93.69 93 GLY A CA 1
ATOM 743 C C . GLY A 1 93 ? -8.283 8.113 -3.502 1.00 93.69 93 GLY A C 1
ATOM 744 O O . GLY A 1 93 ? -8.607 6.933 -3.402 1.00 93.69 93 GLY A O 1
ATOM 745 N N . ASN A 1 94 ? -7.259 8.643 -2.821 1.00 96.94 94 ASN A N 1
ATOM 746 C CA . ASN A 1 94 ? -6.439 7.864 -1.887 1.00 96.94 94 ASN A CA 1
ATOM 747 C C . ASN A 1 94 ? -7.288 7.384 -0.691 1.00 96.94 94 ASN A C 1
ATOM 749 O O . ASN A 1 94 ? -7.655 8.225 0.136 1.00 96.94 94 ASN A O 1
ATOM 753 N N . PRO A 1 95 ? -7.544 6.069 -0.536 1.00 97.38 95 PRO A N 1
ATOM 754 C CA . PRO A 1 95 ? -8.318 5.547 0.590 1.00 97.38 95 PRO A CA 1
ATOM 755 C C . PRO A 1 95 ? -7.608 5.734 1.933 1.00 97.38 95 PRO A C 1
ATOM 757 O O . PRO A 1 95 ? -8.264 5.731 2.962 1.00 97.38 95 PRO A O 1
ATOM 760 N N . PHE A 1 96 ? -6.284 5.919 1.916 1.00 98.19 96 PHE A N 1
ATOM 761 C CA . PHE A 1 96 ? -5.416 6.050 3.086 1.00 98.19 96 PHE A CA 1
ATOM 762 C C . PHE A 1 96 ? -5.067 7.504 3.424 1.00 98.19 96 PHE A C 1
ATOM 764 O O . PHE A 1 96 ? -4.116 7.756 4.158 1.00 98.19 96 PHE A O 1
ATOM 771 N N . ASN A 1 97 ? -5.799 8.486 2.895 1.00 96.88 97 ASN A N 1
ATOM 772 C CA . ASN A 1 97 ? -5.500 9.906 3.117 1.00 96.88 97 ASN A CA 1
ATOM 773 C C . ASN A 1 97 ? -5.562 10.342 4.598 1.00 96.88 97 ASN A C 1
ATOM 775 O O . ASN A 1 97 ? -4.967 11.357 4.949 1.00 96.88 97 ASN A O 1
ATOM 779 N N . GLN A 1 98 ? -6.279 9.599 5.446 1.00 95.19 98 GLN A N 1
ATOM 780 C CA . GLN A 1 98 ? -6.345 9.796 6.900 1.00 95.19 98 GLN A CA 1
ATOM 781 C C . GLN A 1 98 ? -5.562 8.731 7.683 1.00 95.19 98 GLN A C 1
ATOM 783 O O . GLN A 1 98 ? -5.526 8.771 8.913 1.00 95.19 98 GLN A O 1
ATOM 788 N N . TRP A 1 99 ? -4.935 7.770 7.000 1.00 97.88 99 TRP A N 1
ATOM 789 C CA . TRP A 1 99 ? -4.085 6.784 7.654 1.00 97.88 99 TRP A CA 1
ATOM 790 C C . TRP A 1 99 ? -2.765 7.431 8.076 1.00 97.88 99 TRP A C 1
ATOM 792 O O . TRP A 1 99 ? -2.218 8.287 7.386 1.00 97.88 99 TRP A O 1
ATOM 802 N N . SER A 1 100 ? -2.210 7.004 9.207 1.00 97.31 100 SER A N 1
ATOM 803 C CA . SER A 1 100 ? -0.891 7.453 9.645 1.00 97.31 100 SER A CA 1
ATOM 804 C C . SER A 1 100 ? -0.137 6.323 10.315 1.00 97.31 100 SER A C 1
ATOM 806 O O . SER A 1 100 ? -0.671 5.636 11.185 1.00 97.31 100 SER A O 1
ATOM 808 N N . VAL A 1 101 ? 1.158 6.203 10.022 1.00 97.62 101 VAL A N 1
ATOM 809 C CA . VAL A 1 101 ? 2.028 5.240 10.708 1.00 97.62 101 VAL A CA 1
ATOM 810 C C . VAL A 1 101 ? 2.030 5.467 12.226 1.00 97.62 101 VAL A C 1
ATOM 812 O O . VAL A 1 101 ? 2.197 4.526 13.000 1.00 97.62 101 VAL A O 1
ATOM 815 N N . ASN A 1 102 ? 1.826 6.710 12.680 1.00 97.81 102 ASN A N 1
ATOM 816 C CA . ASN A 1 102 ? 1.812 7.079 14.098 1.00 97.81 102 ASN A CA 1
ATOM 817 C C . ASN A 1 102 ? 0.515 6.682 14.811 1.00 97.81 102 ASN A C 1
ATOM 819 O O . ASN A 1 102 ? 0.484 6.670 16.041 1.00 97.81 102 ASN A O 1
ATOM 823 N N . ALA A 1 103 ? -0.511 6.261 14.066 1.00 95.31 103 ALA A N 1
ATOM 824 C CA . ALA A 1 103 ? -1.734 5.693 14.622 1.00 95.31 103 ALA A CA 1
ATOM 825 C C . ALA A 1 103 ? -1.455 4.428 15.465 1.00 95.31 103 ALA A C 1
ATOM 827 O O . ALA A 1 103 ? -2.239 4.102 16.350 1.00 95.31 103 ALA A O 1
ATOM 828 N N . ARG A 1 104 ? -0.281 3.792 15.299 1.00 95.38 104 ARG A N 1
ATOM 829 C CA . ARG A 1 104 ? 0.226 2.707 16.162 1.00 95.38 104 ARG A CA 1
ATOM 830 C C . ARG A 1 104 ? 0.330 3.063 17.652 1.00 95.38 104 ARG A C 1
ATOM 832 O O . ARG A 1 104 ? 0.365 2.168 18.487 1.00 95.38 104 ARG A O 1
ATOM 839 N N . TYR A 1 105 ? 0.406 4.353 17.984 1.00 97.31 105 TYR A N 1
ATOM 840 C CA . TYR A 1 105 ? 0.442 4.846 19.366 1.00 97.31 105 TYR A CA 1
ATOM 841 C C . TYR A 1 105 ? -0.904 5.403 19.840 1.00 97.31 105 TYR A C 1
ATOM 843 O O . TYR A 1 105 ? -1.050 5.754 21.010 1.00 97.31 105 TYR A O 1
ATOM 851 N N . ALA A 1 106 ? -1.880 5.522 18.940 1.00 97.19 106 ALA A N 1
ATOM 852 C CA . ALA A 1 106 ? -3.196 6.032 19.274 1.00 97.19 106 ALA A CA 1
ATOM 853 C C . ALA A 1 106 ? -3.978 5.011 20.114 1.00 97.19 106 ALA A C 1
ATOM 855 O O . ALA A 1 106 ? -3.753 3.800 20.053 1.00 97.19 106 ALA A O 1
ATOM 856 N N . ASN A 1 107 ? -4.938 5.494 20.904 1.00 97.81 107 ASN A N 1
ATOM 857 C CA . ASN A 1 107 ? -5.789 4.602 21.680 1.00 97.81 107 ASN A CA 1
ATOM 858 C C . ASN A 1 107 ? -6.670 3.758 20.746 1.00 97.81 107 ASN A C 1
ATOM 860 O O . ASN A 1 107 ? -7.385 4.301 19.905 1.00 97.81 107 ASN A O 1
ATOM 864 N N . GLN A 1 108 ? -6.686 2.438 20.947 1.00 97.31 108 GLN A N 1
ATOM 865 C CA . GLN A 1 108 ? -7.438 1.508 20.098 1.00 97.31 108 GLN A CA 1
ATOM 866 C C . GLN A 1 108 ? -8.948 1.802 19.999 1.00 97.31 108 GLN A C 1
ATOM 868 O O . GLN A 1 108 ? -9.580 1.390 19.032 1.00 97.31 108 GLN A O 1
ATOM 873 N N . LYS A 1 109 ? -9.535 2.530 20.964 1.00 96.81 109 LYS A N 1
ATOM 874 C CA . LYS A 1 109 ? -10.953 2.937 20.938 1.00 96.81 109 LYS A CA 1
ATOM 875 C C . LYS A 1 109 ? -11.294 3.895 19.791 1.00 96.81 109 LYS A C 1
ATOM 877 O O . LYS A 1 109 ? -12.466 4.033 19.464 1.00 96.81 109 LYS A O 1
ATOM 882 N N . LEU A 1 110 ? -10.295 4.545 19.195 1.00 96.75 110 LEU A N 1
ATOM 883 C CA . LEU A 1 110 ? -10.475 5.440 18.048 1.00 96.75 110 LEU A CA 1
ATOM 884 C C . LEU A 1 110 ? -10.713 4.682 16.733 1.00 96.75 110 LEU A C 1
ATOM 886 O O . LEU A 1 110 ? -11.091 5.292 15.738 1.00 96.75 110 LEU A O 1
ATOM 890 N N . PHE A 1 111 ? -10.520 3.361 16.725 1.00 98.00 111 PHE A N 1
ATOM 891 C CA . PHE A 1 111 ? -10.649 2.528 15.537 1.00 98.00 111 PHE A CA 1
ATOM 892 C C . PHE A 1 111 ? -11.927 1.707 15.622 1.00 98.00 111 PHE A C 1
ATOM 894 O O . PHE A 1 111 ? -12.108 0.871 16.510 1.00 98.00 111 PHE A O 1
ATOM 901 N N . THR A 1 112 ? -12.813 1.928 14.661 1.00 98.00 112 THR A N 1
ATOM 902 C CA . THR A 1 112 ? -14.072 1.198 14.531 1.00 98.00 112 THR A 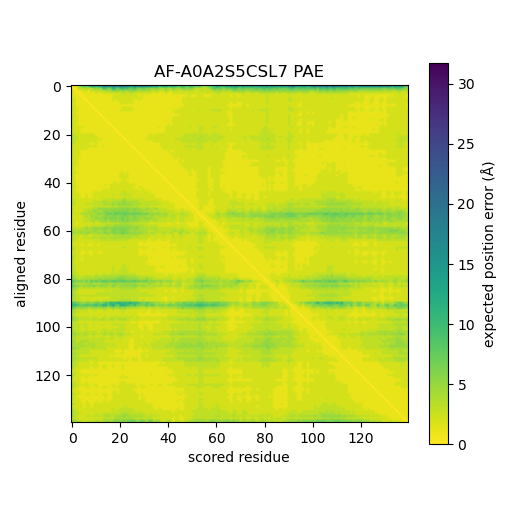CA 1
ATOM 903 C C . THR A 1 112 ? -14.071 0.399 13.237 1.00 98.00 112 THR A C 1
ATOM 905 O O . THR A 1 112 ? -13.283 0.661 12.330 1.00 98.00 112 THR A O 1
ATOM 908 N N . LYS A 1 113 ? -15.005 -0.546 13.102 1.00 98.31 113 LYS A N 1
ATOM 909 C CA . LYS A 1 113 ? -15.195 -1.264 11.836 1.00 98.31 113 LYS A CA 1
ATOM 910 C C . LYS A 1 113 ? -15.325 -0.296 10.653 1.00 98.31 113 LYS A C 1
ATOM 912 O O . LYS A 1 113 ? -14.686 -0.509 9.633 1.00 98.31 113 LYS A O 1
ATOM 917 N N . ASN A 1 114 ? -16.106 0.774 10.810 1.00 97.44 114 ASN A N 1
ATOM 918 C CA . ASN A 1 114 ? -16.415 1.713 9.731 1.00 97.44 114 ASN A CA 1
ATOM 919 C C . ASN A 1 114 ? -15.205 2.542 9.293 1.00 97.44 114 ASN A C 1
ATOM 921 O O . ASN A 1 114 ? -15.108 2.881 8.121 1.00 97.44 114 ASN A O 1
ATOM 925 N N . THR A 1 115 ? -14.285 2.857 10.208 1.00 96.06 115 THR A N 1
ATOM 926 C CA . THR A 1 115 ? -13.074 3.618 9.868 1.00 96.06 115 THR A CA 1
ATOM 927 C C . THR A 1 115 ? -12.008 2.741 9.215 1.00 96.06 115 THR A C 1
ATOM 929 O O . THR A 1 115 ? -11.240 3.240 8.406 1.00 96.06 115 THR A O 1
ATOM 932 N N . VAL A 1 116 ? -11.973 1.441 9.534 1.00 98.38 116 VAL A N 1
ATOM 933 C CA . VAL A 1 116 ? -10.967 0.495 9.010 1.00 98.38 116 VAL A CA 1
ATOM 934 C C . VAL A 1 116 ? -11.426 -0.206 7.727 1.00 98.38 116 VAL A C 1
ATOM 936 O O . VAL A 1 116 ? -10.605 -0.593 6.897 1.00 98.38 116 VAL A O 1
ATOM 939 N N . LEU A 1 117 ? -12.739 -0.366 7.532 1.00 98.38 117 LEU A N 1
ATOM 940 C CA . LEU A 1 117 ? -13.309 -1.055 6.371 1.00 98.38 117 LEU A CA 1
ATOM 941 C C . LEU A 1 117 ? -12.832 -0.485 5.016 1.00 98.38 117 LEU A C 1
ATOM 943 O O . LEU A 1 117 ? -12.444 -1.290 4.175 1.00 98.38 117 LEU A O 1
ATOM 947 N N . PRO A 1 118 ? -12.745 0.844 4.796 1.00 97.94 118 PRO A N 1
ATOM 948 C CA . PRO A 1 118 ? -12.227 1.384 3.535 1.00 97.94 118 PRO A CA 1
ATOM 949 C C . PRO A 1 118 ? -10.784 0.955 3.232 1.00 97.94 118 PRO A C 1
ATOM 951 O O . PRO A 1 118 ? -10.449 0.663 2.084 1.00 97.94 118 PRO A O 1
ATOM 954 N N . HIS A 1 119 ? -9.926 0.873 4.254 1.00 98.69 119 HIS A N 1
ATOM 955 C CA . HIS A 1 119 ? -8.548 0.405 4.098 1.00 98.69 119 HIS A CA 1
ATOM 956 C C . HIS A 1 119 ? -8.500 -1.096 3.798 1.00 98.69 119 HIS A C 1
ATOM 958 O O . HIS A 1 119 ? -7.778 -1.515 2.892 1.00 98.69 119 HIS A O 1
ATOM 964 N N . LYS A 1 120 ? -9.320 -1.895 4.495 1.00 98.75 120 LYS A N 1
ATOM 965 C CA . LYS A 1 120 ? -9.492 -3.324 4.205 1.00 98.75 120 LYS A CA 1
ATOM 966 C C . LYS A 1 120 ? -9.907 -3.555 2.753 1.00 98.75 120 LYS A C 1
ATOM 968 O O . LYS A 1 120 ? -9.312 -4.388 2.071 1.00 98.75 120 LYS A O 1
ATOM 973 N N . ASP A 1 121 ? -10.928 -2.840 2.291 1.00 98.38 121 ASP A N 1
ATOM 974 C CA . ASP A 1 121 ? -11.482 -3.016 0.950 1.00 98.38 121 ASP A CA 1
ATOM 975 C C . ASP A 1 121 ? -10.480 -2.556 -0.118 1.00 98.38 121 ASP A C 1
ATOM 977 O O . ASP A 1 121 ? -10.284 -3.246 -1.117 1.00 98.38 121 ASP A O 1
ATOM 981 N N . SER A 1 122 ? -9.747 -1.465 0.131 1.00 98.38 122 SER A N 1
ATOM 982 C CA . SER A 1 122 ? -8.647 -1.034 -0.739 1.00 98.38 122 SER A CA 1
ATOM 983 C C . SER A 1 122 ? -7.551 -2.100 -0.865 1.00 98.38 122 SER A C 1
ATOM 985 O O . SER A 1 122 ? -7.138 -2.428 -1.979 1.00 98.38 122 SER A O 1
ATOM 987 N N . VAL A 1 123 ? -7.107 -2.704 0.245 1.00 98.81 123 VAL A N 1
ATOM 988 C CA . VAL A 1 123 ? -6.079 -3.761 0.209 1.00 98.81 123 VAL A CA 1
ATOM 989 C C . VAL A 1 123 ? -6.585 -5.016 -0.503 1.00 98.81 123 VAL A C 1
ATOM 991 O O . VAL A 1 123 ? -5.897 -5.560 -1.366 1.00 98.81 123 VAL A O 1
ATOM 994 N N . ASN A 1 124 ? -7.789 -5.476 -0.170 1.00 98.69 124 ASN A N 1
ATOM 995 C CA . ASN A 1 124 ? -8.310 -6.759 -0.646 1.00 98.69 124 ASN A CA 1
ATOM 996 C C . ASN A 1 124 ? -8.937 -6.712 -2.044 1.00 98.69 124 ASN A C 1
ATOM 998 O O . ASN A 1 124 ? -9.175 -7.771 -2.624 1.00 98.69 124 ASN A O 1
ATOM 1002 N N . HIS A 1 125 ? -9.181 -5.524 -2.597 1.00 97.88 125 HIS A N 1
ATOM 1003 C CA . HIS A 1 125 ? -9.700 -5.366 -3.953 1.00 97.88 125 HIS A CA 1
ATOM 1004 C C . HIS A 1 125 ? -8.731 -4.581 -4.826 1.00 97.88 125 HIS A C 1
ATOM 1006 O O . HIS A 1 125 ? -8.135 -5.150 -5.735 1.00 97.88 125 HIS A O 1
ATOM 1012 N N . THR A 1 126 ? -8.521 -3.299 -4.539 1.00 98.06 126 THR A N 1
ATOM 1013 C CA . THR A 1 126 ? -7.716 -2.421 -5.396 1.00 98.06 126 THR A CA 1
ATOM 1014 C C . THR A 1 126 ? -6.258 -2.870 -5.478 1.00 98.06 126 THR A C 1
ATOM 1016 O O . THR A 1 126 ? -5.741 -3.125 -6.565 1.00 98.06 126 THR A O 1
ATOM 1019 N N . ILE A 1 127 ? -5.596 -3.018 -4.330 1.00 98.56 127 ILE A N 1
ATOM 1020 C CA . ILE A 1 127 ? -4.196 -3.447 -4.270 1.00 98.56 127 ILE A CA 1
ATOM 1021 C C . ILE A 1 127 ? -4.061 -4.914 -4.692 1.00 98.56 127 ILE A C 1
ATOM 1023 O O . ILE A 1 127 ? -3.150 -5.247 -5.447 1.00 98.56 127 ILE A O 1
ATOM 1027 N N . ALA A 1 128 ? -4.980 -5.789 -4.277 1.00 98.62 128 ALA A N 1
ATOM 1028 C CA . ALA A 1 128 ? -4.964 -7.192 -4.683 1.00 98.62 128 ALA A CA 1
ATOM 1029 C C . ALA A 1 128 ? -5.060 -7.371 -6.211 1.00 98.62 128 ALA A C 1
ATOM 1031 O O . ALA A 1 128 ? -4.287 -8.149 -6.776 1.00 98.62 128 ALA A O 1
ATOM 1032 N N . ASN A 1 129 ? -5.944 -6.624 -6.885 1.00 98.44 129 ASN A N 1
ATOM 1033 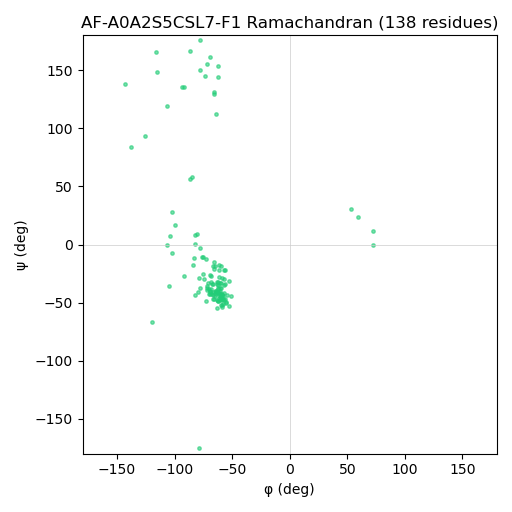C CA . ASN A 1 129 ? -6.094 -6.644 -8.343 1.00 98.44 129 ASN A CA 1
ATOM 1034 C C . ASN A 1 129 ? -4.860 -6.081 -9.050 1.00 98.44 129 ASN A C 1
ATOM 1036 O O . ASN A 1 129 ? -4.394 -6.665 -10.026 1.00 98.44 129 ASN A O 1
ATOM 1040 N N . LEU A 1 130 ? -4.286 -4.998 -8.525 1.00 98.44 130 LEU A N 1
ATOM 1041 C CA . LEU A 1 130 ? -3.030 -4.441 -9.016 1.00 98.44 130 LEU A CA 1
ATOM 1042 C C . LEU A 1 130 ? -1.880 -5.465 -8.921 1.00 98.44 130 LEU A C 1
ATOM 1044 O O . LEU A 1 130 ? -1.157 -5.683 -9.892 1.00 98.44 130 LEU A O 1
ATOM 1048 N N . MET A 1 131 ? -1.744 -6.143 -7.779 1.00 98.50 131 MET A N 1
ATOM 1049 C CA . MET A 1 131 ? -0.732 -7.186 -7.572 1.00 98.50 131 MET A CA 1
ATOM 1050 C C . MET A 1 131 ? -0.987 -8.423 -8.442 1.00 98.50 131 MET A C 1
ATOM 1052 O O . MET A 1 131 ? -0.037 -9.071 -8.877 1.00 98.50 131 MET A O 1
ATOM 1056 N N . ALA A 1 132 ? -2.251 -8.776 -8.696 1.00 98.44 132 ALA A N 1
ATOM 1057 C CA . ALA A 1 132 ? -2.614 -9.857 -9.609 1.00 98.44 132 ALA A CA 1
ATOM 1058 C C . ALA A 1 132 ? -2.273 -9.512 -11.065 1.00 98.44 132 ALA A C 1
ATOM 1060 O O . ALA A 1 132 ? -1.703 -10.353 -11.753 1.00 98.44 132 ALA A O 1
ATOM 1061 N N . ASN A 1 133 ? -2.544 -8.276 -11.493 1.00 98.31 133 ASN A N 1
ATOM 1062 C CA . ASN A 1 133 ? -2.173 -7.767 -12.812 1.00 98.31 133 ASN A CA 1
ATOM 1063 C C . ASN A 1 133 ? -0.652 -7.844 -13.025 1.00 98.31 133 ASN A C 1
ATOM 1065 O O . ASN A 1 133 ? -0.184 -8.493 -13.951 1.00 98.31 133 ASN A O 1
ATOM 1069 N N . ALA A 1 134 ? 0.130 -7.310 -12.082 1.00 98.00 134 ALA A N 1
ATOM 1070 C CA . ALA A 1 134 ? 1.591 -7.371 -12.136 1.00 98.00 134 ALA A CA 1
ATOM 1071 C C . ALA A 1 134 ? 2.150 -8.811 -12.161 1.00 98.00 134 ALA A C 1
ATOM 1073 O O . ALA A 1 134 ? 3.169 -9.062 -12.800 1.00 98.00 134 ALA A O 1
ATOM 1074 N N . ARG A 1 135 ? 1.495 -9.775 -11.496 1.00 97.75 135 ARG A N 1
ATOM 1075 C CA . ARG A 1 135 ? 1.851 -11.203 -11.617 1.00 97.75 135 ARG A CA 1
ATOM 1076 C C . ARG A 1 135 ? 1.510 -11.770 -12.996 1.00 97.75 135 ARG A C 1
ATOM 1078 O O . ARG A 1 135 ? 2.308 -12.521 -13.544 1.00 97.75 135 ARG A O 1
ATOM 1085 N N . GLY A 1 136 ? 0.345 -11.423 -13.543 1.00 97.81 136 GLY A N 1
ATOM 1086 C CA . GLY A 1 136 ? -0.079 -11.837 -14.885 1.00 97.81 136 GLY A CA 1
ATOM 1087 C C . GLY A 1 136 ? 0.873 -11.347 -15.978 1.00 97.81 136 GLY A C 1
ATOM 1088 O O . GLY A 1 136 ? 1.195 -12.103 -16.889 1.00 97.81 136 GLY A O 1
ATOM 1089 N N . ASP A 1 137 ? 1.400 -10.134 -15.812 1.00 97.00 137 ASP A N 1
ATOM 1090 C CA . ASP A 1 137 ? 2.391 -9.523 -16.705 1.00 97.00 137 ASP A CA 1
ATOM 1091 C C . ASP A 1 137 ? 3.826 -10.053 -16.482 1.00 97.00 137 ASP A C 1
ATOM 1093 O O . ASP A 1 137 ? 4.756 -9.653 -17.181 1.00 97.00 137 ASP A O 1
ATOM 1097 N N . GLY A 1 138 ? 4.046 -10.933 -15.495 1.00 96.69 138 GLY A N 1
ATOM 1098 C CA . GLY A 1 138 ? 5.369 -11.469 -15.151 1.00 96.69 138 GLY A CA 1
ATOM 1099 C C . GLY A 1 138 ? 6.307 -10.476 -14.449 1.00 96.69 138 GLY A C 1
ATOM 1100 O O . GLY A 1 138 ? 7.497 -10.756 -14.299 1.00 96.69 138 GLY A O 1
ATOM 1101 N N . LEU A 1 139 ? 5.798 -9.324 -13.998 1.00 96.00 139 LEU A N 1
ATOM 1102 C CA . LEU A 1 139 ? 6.566 -8.317 -13.258 1.00 96.00 139 LEU A CA 1
ATOM 1103 C C . LEU A 1 139 ? 6.903 -8.785 -11.828 1.00 96.00 139 LEU A C 1
ATOM 1105 O O . LEU A 1 139 ? 7.988 -8.491 -11.308 1.00 96.00 139 LEU A O 1
ATOM 1109 N N . LEU A 1 140 ? 5.966 -9.494 -11.181 1.00 93.69 140 LEU A N 1
ATOM 1110 C CA . LEU A 1 140 ? 6.059 -9.968 -9.791 1.00 93.69 140 LEU A CA 1
ATOM 1111 C C . LEU A 1 140 ? 6.052 -11.482 -9.642 1.00 93.69 140 LEU A C 1
ATOM 1113 O O . LEU A 1 140 ? 5.235 -12.157 -10.291 1.00 93.69 140 LEU A O 1
#

Organism: NCBI:txid1704499

pLDDT: mean 96.8, std 2.95, range [74.5, 98.88]

Foldseek 3Di:
DADDLPVLLVVLLVVLVVCVVVVQQLSSLLSLQSNLLSLLLLLLCLVPVVQADPSNDGDDVQSVDTLLNNLVVSLVSCVVVVVVVLNVLSVDDRLCVVPDNCSNVPDSVVGGSVNRVSSSCCSVPSSVVSSVVCVVVVSD

Radius of gyration: 14.59 Å; Cα contacts (8 Å, |Δi|>4): 171; chains: 1; bounding box: 39×23×41 Å

Solvent-accessible surface area (backbone atoms only — not comparable to full-atom values): 7624 Å² total; per-residue (Å²): 129,68,56,52,33,59,63,48,15,53,53,27,43,52,53,15,51,58,28,44,78,70,67,38,30,47,62,14,42,53,24,26,44,50,13,48,35,22,46,55,49,35,52,51,39,62,77,36,62,82,47,37,49,98,45,46,43,66,68,50,73,82,77,68,49,53,37,50,56,34,50,62,53,49,48,53,57,28,58,79,64,71,37,57,82,58,38,61,55,64,68,65,80,69,75,38,65,84,53,57,86,69,56,80,76,52,68,55,87,81,42,42,72,80,75,34,44,56,40,49,49,40,38,72,43,41,49,42,50,41,54,49,48,38,37,74,73,65,67,96

Nearest PDB structures (foldseek):
  1wol-assembly1_A  TM=6.309E-01  e=2.338E-01  Sulfurisphaera tokodaii str. 7
  8tn1-assembly1_B  TM=2.384E-01  e=1.771E+00  synthetic construct
  8evm-assembly1_A  TM=3.588E-01  e=8.183E+00  synthetic construct

Sequence (140 aa):
MKSDFKDAYQRHQQDANELFDKKRYANADHLYGLAAECALKAIMVKLEPTLVGKDGDLLHKGDKVHIDKLWQHCRLFLQSRNASSYLAHLSGGNPFNQWSVNARYANQKLFTKNTVLPHKDSVNHTIANLMANARGDGLL

Secondary structure (DSSP, 8-state):
----HHHHHHHHHHHHHHHHHTT-HHHHHHHHHHHHHHHHHHHHHHH-GGGB-TTS-BSSTTTT--HHHHHHHHHHHHHTTT-HHHHGGG-S--TTTT--GGGGGS-GGG--HHHHHHHHHIIIIIIHHHHHHHHHTT--

Mean predicted aligned error: 2.39 Å